Protein AF-A0A545UBN6-F1 (afdb_monomer)

Solvent-accessible surface area (backbone atoms only — not comparable to full-atom values): 6433 Å² total; per-residue (Å²): 133,84,87,76,78,51,75,68,54,51,54,52,47,51,52,51,49,51,56,43,20,63,74,52,71,32,65,70,57,55,64,66,64,79,85,49,68,49,78,55,96,94,38,85,44,71,58,72,56,76,75,49,48,60,50,51,52,55,38,27,73,77,64,33,60,82,55,31,65,68,45,50,59,58,49,49,59,52,66,68,34,62,72,52,48,54,51,48,53,59,56,64,72,59,56,77,78,76,77,77,80,80,80,128

Secondary structure (DSSP, 8-state):
---PPPHHHHHHHHHHHHHHHHHHTSHHHHTSSPPEEEEETTEEEEE--TTHHHHHHHHHHHH-HHHHHHHHHHHHHHHH-HHHHHHHHHHHTS----------

pLDDT: mean 85.95, std 15.47, range [37.66, 97.25]

Structure (mmCIF, N/CA/C/O backbone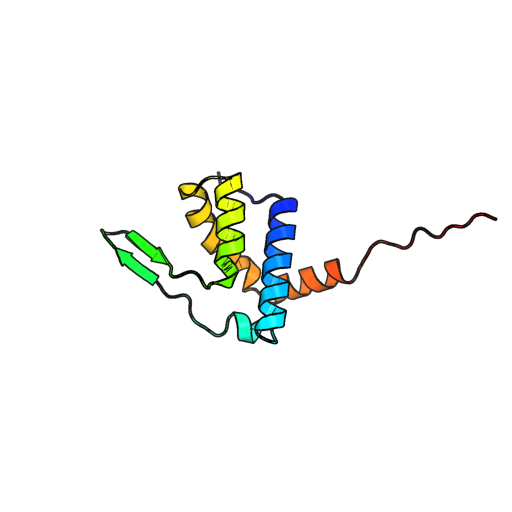):
data_AF-A0A545UBN6-F1
#
_entry.id   AF-A0A545UBN6-F1
#
loop_
_atom_site.group_PDB
_atom_site.id
_atom_site.type_symbol
_atom_site.label_at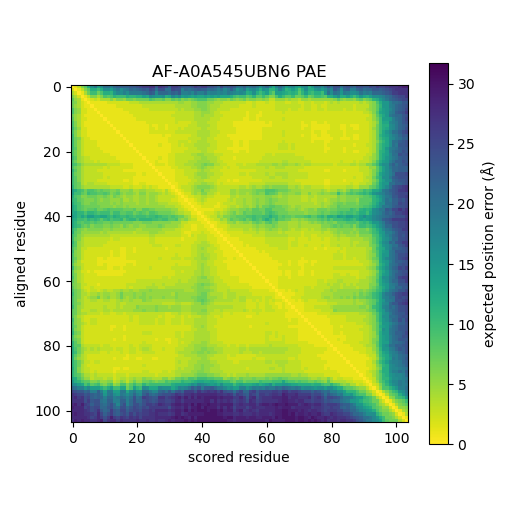om_id
_atom_site.label_alt_id
_atom_site.label_comp_id
_atom_site.label_asym_id
_atom_site.label_entity_id
_atom_site.label_seq_id
_atom_site.pdbx_PDB_ins_code
_atom_site.Cartn_x
_atom_site.Cartn_y
_atom_site.Cartn_z
_atom_site.occupancy
_atom_site.B_iso_or_equiv
_atom_site.auth_seq_id
_atom_site.auth_comp_id
_atom_site.auth_asym_id
_atom_site.auth_atom_id
_atom_site.pdbx_PDB_model_num
ATOM 1 N N . MET A 1 1 ? -5.689 17.652 11.765 1.00 37.66 1 MET A N 1
ATOM 2 C CA . MET A 1 1 ? -4.345 17.039 11.716 1.00 37.66 1 MET A CA 1
ATOM 3 C C . MET A 1 1 ? -4.424 15.859 10.767 1.00 37.66 1 MET A C 1
ATOM 5 O O . MET A 1 1 ? -5.288 15.015 10.976 1.00 37.66 1 MET A O 1
ATOM 9 N N . ALA A 1 2 ? -3.624 15.836 9.700 1.00 50.25 2 ALA A N 1
ATOM 10 C CA . ALA A 1 2 ? -3.496 14.636 8.878 1.00 50.25 2 ALA A CA 1
ATOM 11 C C . ALA A 1 2 ? -2.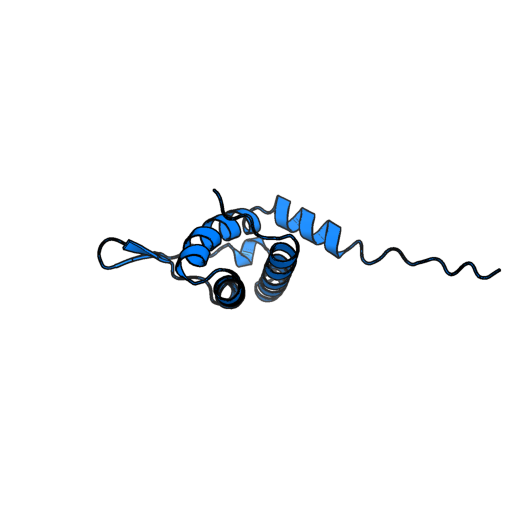812 13.559 9.732 1.00 50.25 2 ALA A C 1
ATOM 13 O O . ALA A 1 2 ? -1.824 13.857 10.400 1.00 50.25 2 ALA A O 1
ATOM 14 N N . LEU A 1 3 ? -3.370 12.348 9.789 1.00 61.41 3 LEU A N 1
ATOM 15 C CA . LEU A 1 3 ? -2.674 11.226 10.413 1.00 61.41 3 LEU A CA 1
ATOM 16 C C . LEU A 1 3 ? -1.476 10.872 9.535 1.00 61.41 3 LEU A C 1
ATOM 18 O O . LEU A 1 3 ? -1.648 10.357 8.432 1.00 61.41 3 LEU A O 1
ATOM 22 N N . GLU A 1 4 ? -0.278 11.171 10.020 1.00 79.06 4 GLU A N 1
ATOM 23 C CA . GLU A 1 4 ? 0.959 10.754 9.376 1.00 79.06 4 GLU A CA 1
ATOM 24 C C . GLU A 1 4 ? 1.301 9.329 9.821 1.00 79.06 4 GLU A C 1
ATOM 26 O O . GLU A 1 4 ? 1.405 9.043 11.015 1.00 79.06 4 GLU A O 1
ATOM 31 N N . ILE A 1 5 ? 1.443 8.422 8.851 1.00 87.50 5 ILE A N 1
ATOM 32 C CA . ILE A 1 5 ? 2.004 7.086 9.085 1.00 87.50 5 ILE A CA 1
ATOM 33 C C . ILE A 1 5 ? 3.457 7.210 9.547 1.00 87.50 5 ILE A C 1
ATOM 35 O O . ILE A 1 5 ? 4.219 8.021 9.016 1.00 87.50 5 ILE A O 1
ATOM 39 N N . THR A 1 6 ? 3.862 6.385 10.509 1.00 91.62 6 THR A N 1
ATOM 40 C CA . THR A 1 6 ? 5.245 6.372 10.998 1.00 91.62 6 THR A CA 1
ATOM 41 C C . THR A 1 6 ? 6.196 5.755 9.960 1.00 91.62 6 THR A C 1
ATOM 43 O O . THR A 1 6 ? 5.759 5.049 9.040 1.00 91.62 6 THR A O 1
ATOM 46 N N . PRO A 1 7 ? 7.522 5.952 10.094 1.00 91.12 7 PRO A N 1
ATOM 47 C CA . PRO A 1 7 ? 8.502 5.246 9.269 1.00 91.12 7 PRO A CA 1
ATOM 48 C C . PRO A 1 7 ? 8.378 3.716 9.342 1.00 91.12 7 PRO A C 1
ATOM 50 O O . PRO A 1 7 ? 8.595 3.035 8.340 1.00 91.12 7 PRO A O 1
ATOM 53 N N . GLN A 1 8 ? 8.003 3.170 10.503 1.00 92.00 8 GLN A N 1
ATOM 54 C CA . GLN A 1 8 ? 7.792 1.737 10.703 1.00 92.00 8 GLN A CA 1
ATOM 55 C C . GLN A 1 8 ? 6.587 1.234 9.900 1.00 92.00 8 GLN A C 1
ATOM 57 O O . GLN A 1 8 ? 6.692 0.213 9.218 1.00 92.00 8 GLN A O 1
ATOM 62 N N . ASP A 1 9 ? 5.479 1.978 9.908 1.00 94.31 9 ASP A N 1
ATOM 63 C CA . ASP A 1 9 ? 4.291 1.632 9.119 1.00 94.31 9 ASP A CA 1
ATOM 64 C C . ASP A 1 9 ? 4.597 1.684 7.629 1.00 94.31 9 ASP A C 1
ATOM 66 O O . ASP A 1 9 ? 4.252 0.770 6.886 1.00 94.31 9 ASP A O 1
ATOM 70 N N . ARG A 1 10 ? 5.309 2.730 7.196 1.00 93.50 10 ARG A N 1
ATOM 71 C CA . ARG A 1 10 ? 5.760 2.893 5.812 1.00 93.50 10 ARG A CA 1
ATOM 72 C C . ARG A 1 10 ? 6.626 1.711 5.376 1.00 93.50 10 ARG A C 1
ATOM 74 O O . ARG A 1 10 ? 6.405 1.165 4.299 1.00 93.50 10 ARG A O 1
ATOM 81 N N . ALA A 1 11 ? 7.563 1.269 6.216 1.00 93.56 11 ALA A N 1
ATOM 82 C CA . ALA A 1 11 ? 8.382 0.093 5.934 1.00 93.56 11 ALA A CA 1
ATOM 83 C C . ALA A 1 11 ? 7.541 -1.192 5.821 1.00 93.56 11 ALA A C 1
ATOM 85 O O . ALA A 1 11 ? 7.780 -1.995 4.921 1.00 93.56 11 ALA A O 1
ATOM 86 N N . TYR A 1 12 ? 6.547 -1.387 6.694 1.00 95.75 12 TYR A N 1
ATOM 87 C CA . TYR A 1 12 ? 5.630 -2.527 6.602 1.00 95.75 12 TYR A CA 1
ATOM 88 C C . TYR A 1 12 ? 4.797 -2.487 5.314 1.00 95.75 12 TYR A C 1
ATOM 90 O O . TYR A 1 12 ? 4.755 -3.473 4.580 1.00 95.75 12 TYR A O 1
ATOM 98 N N . ILE A 1 13 ? 4.189 -1.336 5.010 1.00 96.44 13 ILE A N 1
ATOM 99 C CA . ILE A 1 13 ? 3.386 -1.108 3.802 1.00 96.44 13 ILE A CA 1
ATOM 100 C C . ILE A 1 13 ? 4.194 -1.469 2.558 1.00 96.44 13 ILE A C 1
ATOM 102 O O . ILE A 1 13 ? 3.734 -2.273 1.749 1.00 96.44 13 ILE A O 1
ATOM 106 N N . TRP A 1 14 ? 5.410 -0.935 2.425 1.00 96.06 14 TRP A N 1
ATOM 107 C CA . TRP A 1 14 ? 6.230 -1.202 1.248 1.00 96.06 14 TRP A CA 1
ATOM 108 C C . TRP A 1 14 ? 6.644 -2.668 1.123 1.00 96.06 14 TRP A C 1
ATOM 110 O O . TRP A 1 14 ? 6.644 -3.170 0.007 1.00 96.06 14 TRP A O 1
ATOM 120 N N . ARG A 1 15 ? 6.892 -3.394 2.224 1.00 95.94 15 ARG A N 1
ATOM 121 C CA . ARG A 1 15 ? 7.134 -4.851 2.159 1.00 95.94 15 ARG A CA 1
ATOM 122 C C . ARG A 1 15 ? 5.923 -5.622 1.638 1.00 95.94 15 ARG A C 1
ATOM 124 O O . ARG A 1 15 ? 6.084 -6.556 0.859 1.00 95.94 15 ARG A O 1
ATOM 131 N N . VAL A 1 16 ? 4.713 -5.252 2.065 1.00 97.25 16 VAL A N 1
ATOM 132 C CA . VAL A 1 16 ? 3.488 -5.888 1.554 1.00 97.25 16 VAL A CA 1
ATOM 133 C C . VAL A 1 16 ? 3.312 -5.587 0.065 1.00 97.25 16 VAL A C 1
ATOM 135 O O . VAL A 1 16 ? 2.979 -6.492 -0.699 1.00 97.25 16 VAL A O 1
ATOM 138 N N . VAL A 1 17 ? 3.560 -4.341 -0.355 1.00 96.44 17 VAL A N 1
ATOM 139 C CA . VAL A 1 17 ? 3.490 -3.933 -1.767 1.00 96.44 17 VAL A CA 1
ATOM 140 C C . VAL A 1 17 ? 4.509 -4.686 -2.610 1.00 96.44 17 VAL A C 1
ATOM 142 O O . VAL A 1 17 ? 4.132 -5.233 -3.636 1.00 96.44 17 VAL A O 1
ATOM 145 N N . ASP A 1 18 ? 5.761 -4.762 -2.171 1.00 96.31 18 ASP A N 1
ATOM 146 C CA . ASP A 1 18 ? 6.842 -5.484 -2.851 1.00 96.31 18 ASP A CA 1
ATOM 147 C C . ASP A 1 18 ? 6.458 -6.949 -3.093 1.00 96.31 18 ASP A C 1
ATOM 149 O O . ASP A 1 18 ? 6.438 -7.423 -4.228 1.00 96.31 18 ASP A O 1
ATOM 153 N N . HIS A 1 19 ? 5.973 -7.630 -2.051 1.00 96.38 19 HIS A N 1
ATOM 154 C CA . HIS A 1 19 ? 5.501 -9.006 -2.180 1.00 96.38 19 HIS A CA 1
ATOM 155 C C . HIS A 1 19 ? 4.283 -9.146 -3.116 1.00 96.38 19 HIS A C 1
ATOM 157 O O . HIS A 1 19 ? 4.140 -10.135 -3.842 1.00 96.38 19 HIS A O 1
ATOM 163 N N . ALA A 1 20 ? 3.382 -8.161 -3.122 1.00 96.50 20 ALA A N 1
ATOM 164 C CA . ALA A 1 20 ? 2.254 -8.135 -4.047 1.00 96.50 20 ALA A CA 1
ATOM 165 C C . ALA A 1 20 ? 2.711 -7.901 -5.499 1.00 96.50 20 ALA A C 1
ATOM 167 O O . ALA A 1 20 ? 2.178 -8.531 -6.414 1.00 96.50 20 ALA A O 1
ATOM 168 N N . VAL A 1 21 ? 3.723 -7.052 -5.711 1.00 96.19 21 VAL A N 1
ATOM 169 C CA . VAL A 1 21 ? 4.347 -6.798 -7.016 1.00 96.19 21 VAL A CA 1
ATOM 170 C C . VAL A 1 21 ? 5.023 -8.059 -7.548 1.00 96.19 21 VAL A C 1
ATOM 172 O O . VAL A 1 21 ? 4.810 -8.396 -8.712 1.00 96.19 21 VAL A O 1
ATOM 175 N N . GLU A 1 22 ? 5.772 -8.783 -6.714 1.00 95.62 22 GLU A N 1
ATOM 176 C CA . GLU A 1 22 ? 6.384 -10.069 -7.077 1.00 95.62 22 GLU A CA 1
ATOM 177 C C . GLU A 1 22 ? 5.332 -11.072 -7.566 1.00 95.62 22 GLU A C 1
ATOM 179 O O . GLU A 1 22 ? 5.492 -11.673 -8.628 1.00 95.62 22 GLU A O 1
ATOM 184 N N . LYS A 1 23 ? 4.212 -11.205 -6.840 1.00 95.69 23 LYS A N 1
ATOM 185 C CA . LYS A 1 23 ? 3.104 -12.094 -7.227 1.00 95.69 23 LYS A CA 1
ATOM 186 C C . LYS A 1 23 ? 2.395 -11.652 -8.507 1.00 95.69 23 LYS A C 1
ATOM 188 O O . LYS A 1 23 ? 1.990 -12.499 -9.298 1.00 95.69 23 LYS A O 1
ATOM 193 N N . ALA A 1 24 ? 2.227 -10.347 -8.713 1.00 95.69 24 ALA A N 1
ATOM 194 C CA . ALA A 1 24 ? 1.624 -9.794 -9.928 1.00 95.69 24 ALA A CA 1
ATOM 195 C C . ALA A 1 24 ? 2.582 -9.815 -11.139 1.00 95.69 24 ALA A C 1
ATOM 197 O O . ALA A 1 24 ? 2.151 -9.689 -12.289 1.00 95.69 24 ALA A O 1
ATOM 198 N N . GLY A 1 25 ? 3.888 -9.946 -10.894 1.00 95.94 25 GLY A N 1
ATOM 199 C CA . GLY A 1 25 ? 4.961 -9.964 -11.887 1.00 95.94 25 GLY A CA 1
ATOM 200 C C . GLY A 1 25 ? 5.487 -8.587 -12.308 1.00 95.94 25 GLY A C 1
ATOM 201 O O . GLY A 1 25 ? 6.467 -8.526 -13.042 1.00 95.94 25 GLY A O 1
ATOM 202 N N . SER A 1 26 ? 4.852 -7.482 -11.900 1.00 95.12 26 SER A N 1
ATOM 203 C CA . SER A 1 26 ? 5.387 -6.112 -12.031 1.00 95.12 26 SER A CA 1
ATOM 204 C C . SER A 1 26 ? 4.504 -5.100 -11.293 1.00 95.12 26 SER A C 1
ATOM 206 O O . SER A 1 26 ? 3.323 -5.364 -11.057 1.00 95.12 26 SER A O 1
ATOM 208 N N . HIS A 1 27 ? 5.057 -3.920 -10.991 1.00 95.50 27 HIS A N 1
ATOM 209 C CA . HIS A 1 27 ? 4.313 -2.808 -10.384 1.00 95.50 27 HIS A CA 1
ATOM 210 C C . HIS A 1 27 ? 3.142 -2.366 -11.271 1.00 95.50 27 HIS A C 1
ATOM 212 O O . HIS A 1 27 ? 2.005 -2.333 -10.810 1.00 95.50 27 HIS A O 1
ATOM 218 N N . ALA A 1 28 ? 3.379 -2.188 -12.574 1.00 94.94 28 ALA A N 1
ATOM 219 C CA . ALA A 1 28 ? 2.327 -1.855 -13.532 1.00 94.94 28 ALA A CA 1
ATOM 220 C C . ALA A 1 28 ? 1.187 -2.893 -13.555 1.00 94.94 28 ALA A C 1
ATOM 222 O O . ALA A 1 28 ? 0.018 -2.517 -13.569 1.00 94.94 28 ALA A O 1
ATOM 223 N N . LYS A 1 29 ? 1.502 -4.198 -13.510 1.00 95.44 29 LYS A N 1
ATOM 224 C CA . LYS A 1 29 ? 0.482 -5.264 -13.459 1.00 95.44 29 LYS A CA 1
ATOM 225 C C . LYS A 1 29 ? -0.300 -5.272 -12.147 1.00 95.44 29 LYS A C 1
ATOM 227 O O . LYS A 1 29 ? -1.501 -5.520 -12.183 1.00 95.44 29 LYS A O 1
ATOM 232 N N . LEU A 1 30 ? 0.346 -4.986 -11.013 1.00 95.06 30 LEU A N 1
ATOM 233 C CA . LEU A 1 30 ? -0.331 -4.920 -9.713 1.00 95.06 30 LEU A CA 1
ATOM 234 C C . LEU A 1 30 ? -1.448 -3.864 -9.709 1.00 95.06 30 LEU A C 1
ATOM 236 O O . LEU A 1 30 ? -2.515 -4.102 -9.145 1.00 95.06 30 LEU A O 1
ATOM 240 N N . PHE A 1 31 ? -1.211 -2.727 -10.367 1.00 93.56 31 PHE A N 1
ATOM 241 C CA . PHE A 1 31 ? -2.141 -1.594 -10.431 1.00 93.56 31 PHE A CA 1
ATOM 242 C C . PHE A 1 31 ? -2.925 -1.497 -11.750 1.00 93.56 31 PHE A C 1
ATOM 244 O O . PHE A 1 31 ? -3.588 -0.492 -11.995 1.00 93.56 31 PHE A O 1
ATOM 251 N N . ALA A 1 32 ? -2.880 -2.528 -12.602 1.00 91.69 32 ALA A N 1
ATOM 252 C CA . ALA A 1 32 ? -3.625 -2.548 -13.864 1.00 91.69 32 ALA A CA 1
ATOM 253 C C . ALA A 1 32 ? -5.147 -2.642 -13.649 1.00 91.69 32 ALA A C 1
ATOM 255 O O . ALA A 1 32 ? -5.927 -2.134 -14.456 1.00 91.69 32 ALA A O 1
ATOM 256 N N . ASN A 1 33 ? -5.570 -3.276 -12.551 1.00 85.44 33 ASN A N 1
ATOM 257 C CA . ASN A 1 33 ? -6.976 -3.388 -12.183 1.00 85.44 33 ASN A CA 1
ATOM 258 C C . ASN A 1 33 ? -7.454 -2.118 -11.478 1.00 85.44 33 ASN A C 1
ATOM 260 O O . ASN A 1 33 ? -6.771 -1.569 -10.612 1.00 85.44 33 ASN A O 1
ATOM 264 N N . ARG A 1 34 ? -8.657 -1.663 -11.833 1.00 83.31 34 ARG A N 1
ATOM 265 C CA . ARG A 1 34 ? -9.269 -0.484 -11.215 1.00 83.31 34 ARG A CA 1
ATOM 266 C C . ARG A 1 34 ? -9.727 -0.810 -9.796 1.00 83.31 34 ARG A C 1
ATOM 268 O O . ARG A 1 34 ? -10.219 -1.905 -9.541 1.00 83.31 34 ARG A O 1
ATOM 275 N N . LEU A 1 35 ? -9.594 0.161 -8.892 1.00 87.69 35 LEU A N 1
ATOM 276 C CA . LEU A 1 35 ? -10.211 0.073 -7.573 1.00 87.69 35 LEU A CA 1
ATOM 277 C C . LEU A 1 35 ? -11.728 0.187 -7.736 1.00 87.69 35 LEU A C 1
ATOM 279 O O . LEU A 1 35 ? -12.229 1.194 -8.240 1.00 87.69 35 LEU A O 1
ATOM 283 N N . GLU A 1 36 ? -12.442 -0.843 -7.308 1.00 89.81 36 GLU A N 1
ATOM 284 C CA . GLU A 1 36 ? -13.898 -0.851 -7.299 1.00 89.81 36 GLU A CA 1
ATOM 285 C C . GLU A 1 36 ? -14.427 -0.175 -6.031 1.00 89.81 36 GLU A C 1
ATOM 287 O O . GLU A 1 36 ? -13.853 -0.283 -4.943 1.00 89.81 36 GLU A O 1
ATOM 292 N N . PHE A 1 37 ? -15.542 0.534 -6.169 1.00 90.81 37 PHE A N 1
ATOM 293 C CA . PHE A 1 37 ? -16.248 1.152 -5.058 1.00 90.81 37 PHE A CA 1
ATOM 294 C C . PHE A 1 37 ? -17.751 1.061 -5.288 1.00 90.81 37 PHE A C 1
ATOM 296 O O . PHE A 1 37 ? -18.219 0.928 -6.418 1.00 90.81 37 PHE A O 1
ATOM 303 N N . PHE A 1 38 ? -18.503 1.143 -4.203 1.00 91.94 38 PHE A N 1
ATOM 304 C CA . PHE A 1 38 ? -19.955 1.119 -4.212 1.00 91.94 38 PHE A CA 1
ATOM 305 C C . PHE A 1 38 ? -20.492 2.090 -3.165 1.00 91.94 38 PHE A C 1
ATOM 307 O O . PHE A 1 38 ? -19.803 2.440 -2.205 1.00 91.94 38 PHE A O 1
ATOM 314 N N . GLU A 1 39 ? -21.719 2.551 -3.366 1.00 91.75 39 GLU A N 1
ATOM 315 C CA . GLU A 1 39 ? -22.413 3.388 -2.397 1.00 91.75 39 GLU A CA 1
ATOM 316 C C . GLU A 1 39 ? -23.326 2.520 -1.530 1.00 91.75 39 GLU A C 1
ATOM 318 O O . GLU A 1 39 ? -24.120 1.730 -2.036 1.00 91.75 39 GLU A O 1
ATOM 323 N N . GLU A 1 40 ? -23.224 2.670 -0.214 1.00 90.88 40 GLU A N 1
ATOM 324 C CA . GLU A 1 40 ? -24.092 1.998 0.744 1.00 90.88 40 GLU A CA 1
ATOM 325 C C . GLU A 1 40 ? -24.491 2.976 1.849 1.00 90.88 40 GLU A C 1
ATOM 327 O O . GLU A 1 40 ? -23.639 3.532 2.546 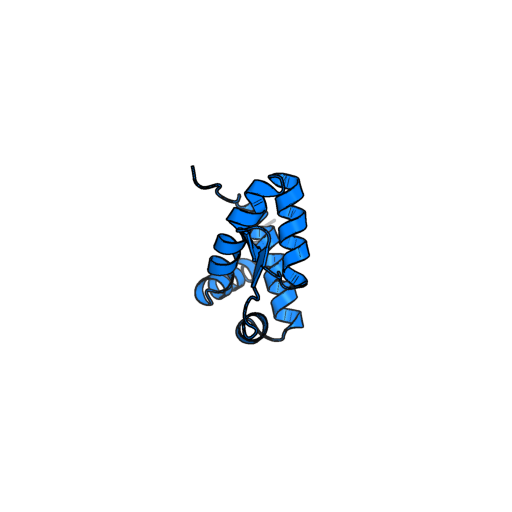1.00 90.88 40 GL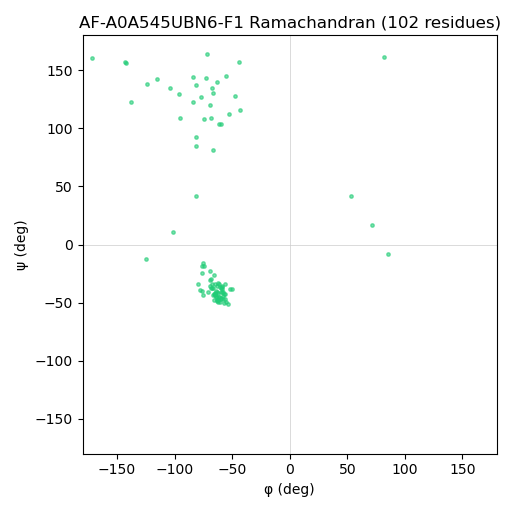U A O 1
ATOM 332 N N . SER A 1 41 ? -25.800 3.183 2.034 1.00 89.50 41 SER A N 1
ATOM 333 C CA . SER A 1 41 ? -26.348 4.094 3.055 1.00 89.50 41 SER A CA 1
ATOM 334 C C . SER A 1 41 ? -25.764 5.518 2.992 1.00 89.50 41 SER A C 1
ATOM 336 O O . SER A 1 41 ? -25.424 6.104 4.022 1.00 89.50 41 SER A O 1
ATOM 338 N N . GLY A 1 42 ? -25.594 6.064 1.780 1.00 87.44 42 GLY A N 1
ATOM 339 C CA . GLY A 1 42 ? -25.027 7.401 1.560 1.00 87.44 42 GLY A CA 1
ATOM 340 C C . GLY A 1 42 ? -23.525 7.504 1.844 1.00 87.44 42 GLY A C 1
ATOM 341 O O . GLY A 1 42 ? -23.008 8.601 2.059 1.00 87.44 42 GLY A O 1
ATOM 342 N N . ARG A 1 43 ? -22.811 6.371 1.911 1.00 83.50 43 ARG A N 1
ATOM 343 C CA . ARG A 1 43 ? -21.358 6.315 2.111 1.00 83.50 43 ARG A CA 1
ATOM 344 C C . ARG A 1 43 ? -20.693 5.530 0.992 1.00 83.50 43 ARG A C 1
ATOM 346 O O . ARG A 1 43 ? -21.158 4.457 0.624 1.00 83.50 43 ARG A O 1
ATOM 353 N N . ILE A 1 44 ? -19.561 6.035 0.510 1.00 84.81 44 ILE A N 1
ATOM 354 C CA . ILE A 1 44 ? -18.711 5.316 -0.442 1.00 84.81 44 ILE A CA 1
ATOM 355 C C . ILE A 1 44 ? -17.913 4.256 0.322 1.00 84.81 44 ILE A C 1
ATOM 357 O O . ILE A 1 44 ? -17.220 4.569 1.293 1.00 84.81 44 ILE A O 1
ATOM 361 N N . LYS A 1 45 ? -17.994 3.009 -0.135 1.00 86.94 45 LYS A N 1
ATOM 362 C CA . LYS A 1 45 ? -17.179 1.885 0.324 1.00 86.94 45 LYS A CA 1
ATOM 363 C C . LYS A 1 45 ? -16.300 1.391 -0.816 1.00 86.94 45 LYS A C 1
ATOM 365 O O . LYS A 1 45 ? -16.728 1.348 -1.964 1.00 86.94 45 LYS A O 1
ATOM 370 N N . PHE A 1 46 ? -15.072 1.006 -0.491 1.00 88.75 46 PHE A N 1
ATOM 371 C CA . PHE A 1 46 ? -14.101 0.499 -1.459 1.00 88.75 46 PHE A CA 1
ATOM 372 C C . PHE A 1 46 ? -13.976 -1.020 -1.341 1.00 88.75 46 PHE A C 1
ATOM 374 O O . PHE A 1 46 ? -13.841 -1.553 -0.237 1.00 88.75 46 PHE A O 1
ATOM 381 N N . HIS A 1 47 ? -13.970 -1.709 -2.479 1.00 90.44 47 HIS A N 1
ATOM 382 C CA . HIS A 1 47 ? -13.516 -3.091 -2.577 1.00 90.44 47 HIS A CA 1
ATOM 383 C C . HIS A 1 47 ? -11.994 -3.094 -2.671 1.00 90.44 47 HIS A C 1
ATOM 385 O O . HIS A 1 47 ? -11.401 -2.961 -3.742 1.00 90.44 47 HIS A O 1
ATOM 391 N N . TRP A 1 48 ? -11.352 -3.207 -1.512 1.00 90.88 48 TRP A N 1
ATOM 392 C CA . TRP A 1 48 ? -9.900 -3.262 -1.435 1.00 90.88 48 TRP A CA 1
ATOM 393 C C . TRP A 1 48 ? -9.371 -4.566 -2.053 1.00 90.88 48 TRP A C 1
ATOM 395 O O . TRP A 1 48 ? -9.888 -5.640 -1.741 1.00 90.88 48 TRP A O 1
ATOM 405 N N . PRO A 1 49 ? -8.320 -4.513 -2.891 1.00 92.31 49 PRO A N 1
ATOM 406 C CA . PRO A 1 49 ? -7.645 -5.714 -3.363 1.00 92.31 49 PRO A CA 1
ATOM 407 C C . PRO A 1 49 ? -7.169 -6.583 -2.194 1.00 92.31 49 PRO A C 1
ATOM 409 O O . PRO A 1 49 ? -6.699 -6.062 -1.183 1.00 92.31 49 PRO A O 1
ATOM 412 N N . VAL A 1 50 ? -7.201 -7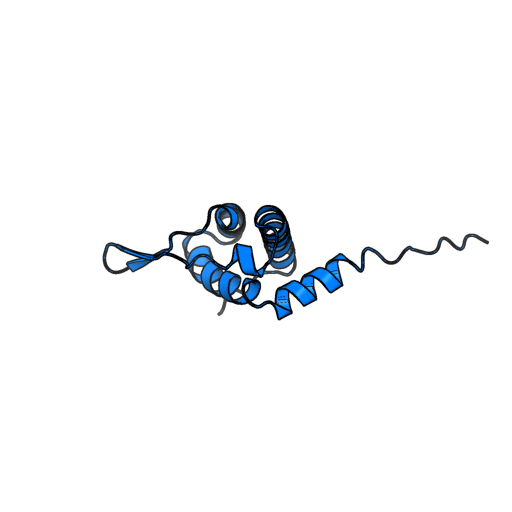.909 -2.358 1.00 92.69 50 VAL A N 1
ATOM 413 C CA . VAL A 1 50 ? -6.852 -8.870 -1.290 1.00 92.69 50 VAL A CA 1
ATOM 414 C C . VAL A 1 50 ? -5.489 -8.577 -0.653 1.00 92.69 50 VAL A C 1
ATOM 416 O O . VAL A 1 50 ? -5.337 -8.673 0.562 1.00 92.69 50 VAL A O 1
ATOM 419 N N . TRP A 1 51 ? -4.496 -8.163 -1.443 1.00 93.56 51 TRP A N 1
ATOM 420 C CA . TRP A 1 51 ? -3.165 -7.832 -0.926 1.00 93.56 51 TRP A CA 1
ATOM 421 C C . TRP A 1 51 ? -3.163 -6.605 0.008 1.00 93.56 51 TRP A C 1
ATOM 423 O O . TRP A 1 51 ? -2.337 -6.532 0.917 1.00 93.56 51 TRP A O 1
ATOM 433 N N . MET A 1 52 ? -4.116 -5.676 -0.137 1.00 95.06 52 MET A N 1
ATOM 434 C CA . MET A 1 52 ? -4.278 -4.533 0.769 1.00 95.06 52 MET A CA 1
ATOM 435 C C . MET A 1 52 ? -4.898 -4.918 2.114 1.00 95.06 52 MET A C 1
ATOM 437 O O . MET A 1 52 ? -4.787 -4.145 3.065 1.00 95.06 52 MET A O 1
ATOM 441 N N . HIS A 1 53 ? -5.512 -6.100 2.247 1.00 94.69 53 HIS A N 1
ATOM 442 C CA . HIS A 1 53 ? -6.100 -6.529 3.520 1.00 94.69 53 HIS A CA 1
ATOM 443 C C . HIS A 1 53 ? -5.049 -6.640 4.632 1.00 94.69 53 HIS A C 1
ATOM 445 O O . HIS A 1 53 ? -5.347 -6.307 5.776 1.00 94.69 53 HIS A O 1
ATOM 451 N N . ALA A 1 54 ? -3.812 -7.030 4.304 1.00 95.62 54 ALA A N 1
ATOM 452 C CA . ALA A 1 54 ? -2.712 -7.063 5.269 1.00 95.62 54 ALA A CA 1
ATOM 453 C C . ALA A 1 54 ? -2.358 -5.654 5.781 1.00 95.62 54 ALA A C 1
ATOM 455 O O . ALA A 1 54 ? -2.222 -5.447 6.986 1.00 95.62 54 ALA A O 1
ATOM 456 N N . ILE A 1 55 ? -2.299 -4.664 4.881 1.00 96.06 55 ILE A N 1
ATOM 457 C CA . ILE A 1 55 ? -2.074 -3.255 5.239 1.00 96.06 55 ILE A CA 1
ATOM 458 C C . ILE A 1 55 ? -3.227 -2.734 6.103 1.00 96.06 55 ILE A C 1
ATOM 460 O O . ILE A 1 55 ? -2.989 -2.149 7.158 1.00 96.06 55 ILE A O 1
ATOM 464 N N . LYS A 1 56 ? -4.478 -2.984 5.690 1.00 95.19 56 LYS A N 1
ATOM 465 C CA . LYS A 1 56 ? -5.669 -2.577 6.446 1.00 95.19 56 LYS A CA 1
ATOM 466 C C . LYS A 1 56 ? -5.687 -3.200 7.842 1.00 95.19 56 LYS A C 1
ATOM 468 O O . LYS A 1 56 ? -5.921 -2.485 8.808 1.00 95.19 56 LYS A O 1
ATOM 473 N N . GLY A 1 57 ? -5.411 -4.497 7.969 1.00 96.12 57 GLY A N 1
ATOM 474 C CA . GLY A 1 57 ? -5.359 -5.188 9.261 1.00 96.12 57 GLY A CA 1
ATOM 475 C C . GLY A 1 57 ? -4.286 -4.617 10.191 1.00 96.12 57 GLY A C 1
ATOM 476 O O . GLY A 1 57 ? -4.571 -4.331 11.352 1.00 96.12 57 GLY A O 1
ATOM 477 N N . TYR A 1 58 ? -3.084 -4.376 9.660 1.00 96.38 58 TYR A N 1
ATOM 478 C CA . TYR A 1 58 ? -1.987 -3.757 10.404 1.00 96.38 58 TYR A CA 1
ATOM 479 C C . TYR A 1 58 ? -2.348 -2.350 10.906 1.00 96.38 58 TYR A C 1
ATOM 481 O O . TYR A 1 58 ? -2.211 -2.059 12.091 1.00 96.38 58 TYR A O 1
ATOM 489 N N . LEU A 1 59 ? -2.872 -1.483 10.036 1.00 94.88 59 LEU A N 1
ATOM 490 C CA . LEU A 1 59 ? -3.240 -0.115 10.415 1.00 94.88 59 LEU A CA 1
ATOM 491 C C . LEU A 1 59 ? -4.455 -0.071 11.346 1.00 94.88 59 LEU A C 1
ATOM 493 O O . LEU A 1 59 ? -4.476 0.736 12.273 1.00 94.88 59 LEU A O 1
ATOM 497 N N . ASN A 1 60 ? -5.427 -0.968 11.159 1.00 95.06 60 ASN A N 1
ATOM 498 C CA . ASN A 1 60 ? -6.564 -1.105 12.065 1.00 95.06 60 ASN A CA 1
ATOM 499 C C . ASN A 1 60 ? -6.101 -1.410 13.490 1.00 95.06 60 ASN A C 1
ATOM 501 O O . ASN A 1 60 ? -6.649 -0.841 14.432 1.00 95.06 60 ASN A O 1
ATOM 505 N N . TYR A 1 61 ? -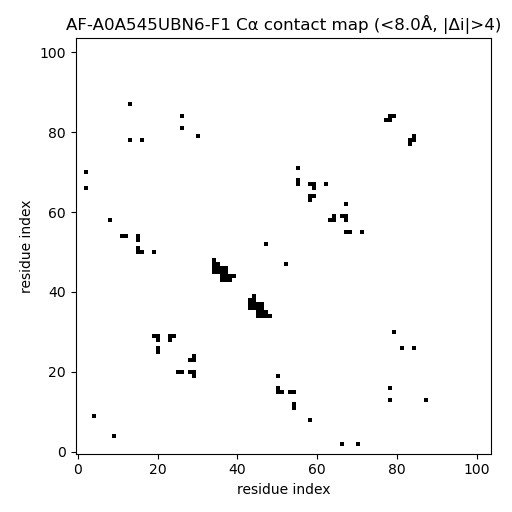5.090 -2.268 13.645 1.00 94.31 61 TYR A N 1
ATOM 506 C CA . TYR A 1 61 ? -4.503 -2.575 14.946 1.00 94.31 61 TYR A CA 1
ATOM 507 C C . TYR A 1 61 ? -3.827 -1.348 15.583 1.00 94.31 61 TYR A C 1
ATOM 509 O O . TYR A 1 61 ? -3.996 -1.113 16.775 1.00 94.31 61 TYR A O 1
ATOM 517 N N . GLN A 1 62 ? -3.120 -0.533 14.793 1.00 92.12 62 GLN A N 1
ATOM 518 C CA . GLN A 1 62 ? -2.393 0.641 15.299 1.00 92.12 62 GLN A CA 1
ATOM 519 C C . GLN A 1 62 ? -3.292 1.858 15.578 1.00 92.12 62 GLN A C 1
ATOM 521 O O . GLN A 1 62 ? -3.080 2.594 16.542 1.00 92.12 62 GLN A O 1
ATOM 526 N N . TYR A 1 63 ? -4.288 2.104 14.724 1.00 92.19 63 TYR A N 1
ATOM 527 C CA . TYR A 1 63 ? -5.021 3.375 14.677 1.00 92.19 63 TYR A CA 1
ATOM 528 C C . TYR A 1 63 ? -6.537 3.235 14.832 1.00 92.19 63 TYR A C 1
ATOM 530 O O . TYR A 1 63 ? -7.228 4.237 15.041 1.00 92.19 63 TYR A O 1
ATOM 538 N N . GLY A 1 64 ? -7.072 2.020 14.733 1.00 91.31 64 GLY A N 1
ATOM 539 C CA . GLY A 1 64 ? -8.505 1.761 14.673 1.00 91.31 64 GLY A CA 1
ATOM 540 C C . GLY A 1 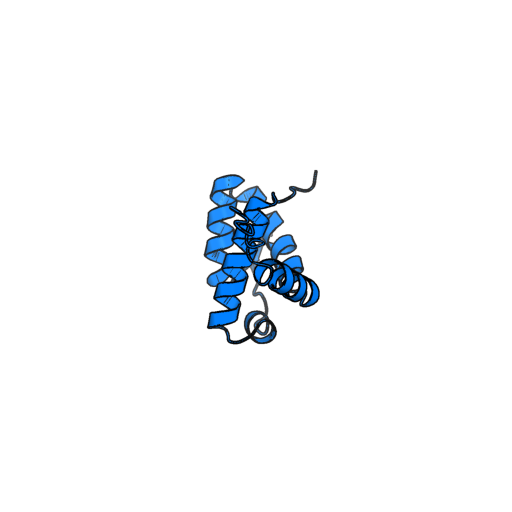64 ? -9.103 1.949 13.274 1.00 91.31 64 GLY A C 1
ATOM 541 O O . GLY A 1 64 ? -8.547 2.611 12.392 1.00 91.31 64 GLY A O 1
ATOM 542 N N . GLU A 1 65 ? -10.284 1.364 13.079 1.00 87.50 65 GLU A N 1
ATOM 543 C CA . GLU A 1 65 ? -10.922 1.210 11.766 1.00 87.50 65 GLU A CA 1
ATOM 544 C C . GLU A 1 65 ? -11.250 2.542 11.077 1.00 87.50 65 GLU A C 1
ATOM 546 O O . GLU A 1 65 ? -10.842 2.778 9.941 1.00 87.50 65 GLU A O 1
ATOM 551 N N . LYS A 1 66 ? -11.906 3.468 11.792 1.00 82.62 66 LYS A N 1
ATOM 552 C CA . LYS A 1 66 ? -12.330 4.763 11.225 1.00 82.62 66 LYS A CA 1
ATOM 553 C C . LYS A 1 66 ? -11.168 5.593 10.674 1.00 82.62 66 LYS A C 1
ATOM 555 O O . LYS A 1 66 ? -11.339 6.299 9.686 1.00 82.62 66 LYS A O 1
ATOM 560 N N . LYS A 1 67 ? -10.005 5.551 11.333 1.00 85.81 67 LYS A N 1
ATOM 561 C CA . LYS A 1 67 ? -8.813 6.294 10.893 1.00 85.81 67 LYS A CA 1
ATOM 562 C C . LYS A 1 67 ? -8.152 5.604 9.706 1.00 85.81 67 LYS A C 1
ATOM 564 O O . LYS A 1 67 ? -7.751 6.273 8.760 1.00 85.81 67 LYS A O 1
ATOM 569 N N . THR A 1 68 ? -8.101 4.277 9.737 1.00 89.50 68 THR A N 1
ATOM 570 C CA . THR A 1 68 ? -7.472 3.467 8.693 1.00 89.50 68 THR A CA 1
ATOM 571 C C . THR A 1 68 ? -8.137 3.653 7.337 1.00 89.50 68 THR A C 1
ATOM 573 O O . THR A 1 68 ? -7.431 3.875 6.357 1.00 89.50 68 THR A O 1
ATOM 576 N N . ASP A 1 69 ? -9.470 3.651 7.261 1.00 83.25 69 ASP A N 1
ATOM 577 C CA . ASP A 1 69 ? -10.167 3.820 5.976 1.00 83.25 69 ASP A CA 1
ATOM 578 C C . ASP A 1 69 ? -9.823 5.161 5.296 1.00 83.25 69 ASP A C 1
ATOM 580 O O . ASP A 1 69 ? -9.619 5.206 4.083 1.00 83.25 69 ASP A O 1
ATOM 584 N N . ALA A 1 70 ? -9.659 6.240 6.072 1.00 83.06 70 ALA A N 1
ATOM 585 C CA . ALA A 1 70 ? -9.215 7.536 5.551 1.00 83.06 70 ALA A CA 1
ATOM 586 C C . ALA A 1 70 ? -7.741 7.525 5.092 1.00 83.06 70 ALA A C 1
ATOM 588 O O . ALA A 1 70 ? -7.365 8.251 4.171 1.00 83.06 70 ALA A O 1
ATOM 589 N N . MET A 1 71 ? -6.897 6.702 5.720 1.00 89.38 71 MET A N 1
ATOM 590 C CA . MET A 1 71 ? -5.470 6.587 5.398 1.00 89.38 71 MET A CA 1
ATOM 591 C C . MET A 1 71 ? -5.217 5.718 4.162 1.00 89.38 71 MET A C 1
ATOM 593 O O . MET A 1 71 ? -4.299 6.011 3.396 1.00 89.38 71 MET A O 1
ATOM 597 N N . LEU A 1 72 ? -6.027 4.680 3.934 1.00 91.31 72 LEU A N 1
ATOM 598 C CA . LEU A 1 72 ? -5.809 3.706 2.859 1.00 91.31 72 LEU A CA 1
ATOM 599 C C . LEU A 1 72 ? -5.809 4.331 1.462 1.00 91.31 72 LEU A C 1
ATOM 601 O O . LEU A 1 72 ? -4.994 3.936 0.634 1.00 91.31 72 LEU A O 1
ATOM 605 N N . LEU A 1 73 ? -6.652 5.334 1.201 1.00 89.56 73 LEU A N 1
ATOM 606 C CA . LEU A 1 73 ? -6.641 6.055 -0.078 1.00 89.56 73 LEU A CA 1
ATOM 607 C C . LEU A 1 73 ? -5.346 6.847 -0.292 1.00 89.56 73 LEU A C 1
ATOM 609 O O . LEU A 1 73 ? -4.776 6.824 -1.383 1.00 89.56 73 LEU A O 1
ATOM 613 N N . SER A 1 74 ? -4.861 7.525 0.749 1.00 90.06 74 SER A N 1
ATOM 614 C CA . SER A 1 74 ? -3.600 8.273 0.699 1.00 90.06 74 SER A CA 1
ATOM 615 C C . SER A 1 74 ? -2.411 7.338 0.488 1.00 90.06 74 SER A C 1
ATOM 617 O O . SER A 1 74 ? -1.544 7.619 -0.337 1.00 90.06 74 SER A O 1
ATOM 619 N N . ILE A 1 75 ? -2.413 6.193 1.176 1.00 93.31 75 ILE A N 1
ATOM 620 C CA . ILE A 1 75 ? -1.414 5.137 0.998 1.00 93.31 75 ILE A CA 1
ATOM 621 C C . ILE A 1 75 ? -1.475 4.587 -0.423 1.00 93.31 75 ILE A C 1
ATOM 623 O O . ILE A 1 75 ? -0.438 4.494 -1.070 1.00 93.31 75 ILE A O 1
ATOM 627 N N . LEU A 1 76 ? -2.672 4.276 -0.931 1.00 92.50 76 LEU A N 1
ATOM 628 C CA . LEU A 1 76 ? -2.852 3.756 -2.283 1.00 92.50 76 LEU A CA 1
ATOM 629 C C . LEU A 1 76 ? -2.290 4.725 -3.328 1.00 92.50 76 LEU A C 1
ATOM 631 O O . LEU A 1 76 ? -1.520 4.319 -4.194 1.00 92.50 76 LEU A O 1
ATOM 635 N N . ARG A 1 77 ? -2.609 6.018 -3.213 1.00 91.25 77 ARG A N 1
ATOM 636 C C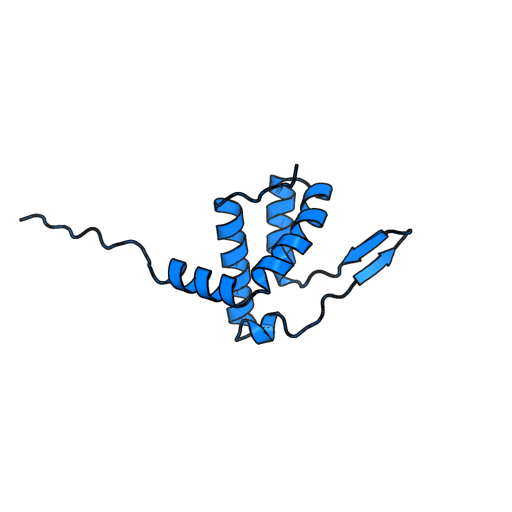A . ARG A 1 77 ? -2.048 7.054 -4.088 1.00 91.25 77 ARG A CA 1
ATOM 637 C C . ARG A 1 77 ? -0.518 7.066 -4.048 1.00 91.25 77 ARG A C 1
ATOM 639 O O . ARG A 1 77 ? 0.115 7.225 -5.088 1.00 91.25 77 ARG A O 1
ATOM 646 N N . GLU A 1 78 ? 0.069 6.928 -2.862 1.00 93.25 78 GLU A N 1
ATOM 647 C CA . GLU A 1 78 ? 1.521 6.926 -2.693 1.00 93.25 78 GLU A CA 1
ATOM 648 C C . GLU A 1 78 ? 2.175 5.712 -3.365 1.00 93.25 78 GLU A C 1
ATOM 650 O O . GLU A 1 78 ? 3.145 5.871 -4.105 1.00 93.25 78 GLU A O 1
ATOM 655 N N . ILE A 1 79 ? 1.639 4.513 -3.137 1.00 94.31 79 ILE A N 1
ATOM 656 C CA . ILE A 1 79 ? 2.229 3.259 -3.629 1.00 94.31 79 ILE A CA 1
ATOM 657 C C . ILE A 1 79 ? 1.983 3.032 -5.124 1.00 94.31 79 ILE A C 1
ATOM 659 O O . ILE A 1 79 ? 2.782 2.364 -5.778 1.00 94.31 79 ILE A O 1
ATOM 663 N N . MET A 1 80 ? 0.921 3.624 -5.680 1.00 94.06 80 MET A N 1
ATOM 664 C CA . MET A 1 80 ? 0.650 3.636 -7.121 1.00 94.06 80 MET A CA 1
ATOM 665 C C . MET A 1 80 ? 1.647 4.488 -7.911 1.00 94.06 80 MET A C 1
ATOM 667 O O . MET A 1 80 ? 1.807 4.280 -9.112 1.00 94.06 80 MET A O 1
ATOM 671 N N . ALA A 1 81 ? 2.313 5.456 -7.281 1.00 93.06 81 ALA A N 1
ATOM 672 C CA . ALA A 1 81 ? 3.295 6.277 -7.971 1.00 93.06 81 ALA A CA 1
ATOM 673 C C . ALA A 1 81 ? 4.584 5.471 -8.203 1.00 93.06 81 ALA A C 1
ATOM 675 O O . ALA A 1 81 ? 5.361 5.230 -7.279 1.00 93.06 81 ALA A O 1
ATOM 676 N N . GLU A 1 82 ? 4.843 5.098 -9.457 1.00 91.56 82 GLU A N 1
ATOM 677 C CA . GLU A 1 82 ? 6.047 4.363 -9.872 1.00 91.56 82 GLU A CA 1
ATOM 678 C C . GLU A 1 82 ? 7.373 4.979 -9.362 1.00 91.56 82 GLU A C 1
ATOM 680 O O . GLU A 1 82 ? 8.247 4.220 -8.919 1.00 91.56 82 GLU A O 1
ATOM 685 N N . PRO A 1 83 ? 7.548 6.321 -9.313 1.00 95.00 83 PRO A N 1
ATOM 686 C CA . PRO A 1 83 ? 8.749 6.916 -8.727 1.00 95.00 83 PRO A CA 1
ATOM 687 C C . PRO A 1 83 ? 8.971 6.536 -7.257 1.00 95.00 83 PRO A C 1
ATOM 689 O O . PRO A 1 83 ? 10.114 6.332 -6.845 1.00 95.00 83 PRO A O 1
ATOM 692 N N . ASN A 1 84 ? 7.898 6.391 -6.473 1.00 94.31 84 ASN A N 1
ATOM 693 C CA . ASN A 1 84 ? 7.990 6.023 -5.060 1.00 94.31 84 ASN A CA 1
ATOM 694 C C . ASN A 1 84 ? 8.415 4.564 -4.897 1.00 94.31 84 ASN A C 1
ATOM 696 O O . ASN A 1 84 ? 9.273 4.263 -4.069 1.00 94.31 84 ASN A O 1
ATOM 700 N N . TYR A 1 85 ? 7.884 3.673 -5.736 1.00 94.25 85 TYR A N 1
ATOM 701 C CA . TYR A 1 85 ? 8.299 2.273 -5.733 1.00 94.25 85 TYR A CA 1
ATOM 702 C C . TYR A 1 85 ? 9.764 2.117 -6.158 1.00 94.25 85 TYR A C 1
ATOM 704 O O . TYR A 1 85 ? 10.543 1.426 -5.505 1.00 94.25 85 TYR A O 1
ATOM 712 N N . THR A 1 86 ? 10.185 2.853 -7.189 1.00 93.75 86 THR A N 1
ATOM 713 C CA . THR A 1 86 ? 11.590 2.900 -7.618 1.00 93.75 86 THR A CA 1
ATOM 714 C C . THR A 1 86 ? 12.507 3.404 -6.497 1.00 93.75 86 THR A C 1
ATOM 716 O O . THR A 1 86 ? 13.603 2.875 -6.296 1.00 93.75 86 THR A O 1
ATOM 719 N N . ALA A 1 87 ? 12.078 4.424 -5.748 1.00 93.12 87 ALA A N 1
ATOM 720 C CA . ALA A 1 87 ? 12.821 4.941 -4.603 1.00 93.12 87 ALA A CA 1
ATOM 721 C C . ALA A 1 87 ? 12.925 3.911 -3.467 1.00 93.12 87 ALA A C 1
ATOM 723 O O . ALA A 1 87 ? 14.015 3.734 -2.920 1.00 93.12 87 ALA A O 1
ATOM 724 N N . TYR A 1 88 ? 11.835 3.200 -3.162 1.00 93.25 88 TYR A N 1
ATOM 725 C CA . TYR A 1 88 ? 11.832 2.093 -2.205 1.00 93.25 88 TYR A CA 1
ATOM 726 C C . TYR A 1 88 ? 12.837 1.003 -2.605 1.00 93.25 88 TYR A C 1
ATOM 728 O O . TYR A 1 88 ? 13.709 0.664 -1.808 1.00 93.25 88 TYR A O 1
ATOM 736 N N . LEU A 1 89 ? 12.812 0.530 -3.857 1.00 92.38 89 LEU A N 1
ATOM 737 C CA . LEU A 1 89 ? 13.745 -0.502 -4.330 1.00 92.38 89 LEU A CA 1
ATOM 738 C C . LEU A 1 89 ? 15.212 -0.070 -4.192 1.00 92.38 89 LEU A C 1
ATOM 740 O O . LEU A 1 89 ? 16.047 -0.852 -3.739 1.00 92.38 89 LEU A O 1
ATOM 744 N N . LYS A 1 90 ? 15.533 1.192 -4.507 1.00 92.06 90 LYS A N 1
ATOM 745 C CA . LYS A 1 90 ? 16.889 1.742 -4.320 1.00 92.06 90 LYS A CA 1
ATOM 746 C C . LYS A 1 90 ? 17.327 1.760 -2.855 1.00 92.06 90 LYS A C 1
ATOM 748 O O . LYS A 1 90 ? 18.519 1.638 -2.587 1.00 92.06 90 LYS A O 1
ATOM 753 N N . GLN A 1 91 ? 16.404 1.956 -1.915 1.00 87.62 91 GLN A N 1
ATOM 754 C CA . GLN A 1 91 ? 16.700 1.907 -0.481 1.00 87.62 91 GLN A CA 1
ATOM 755 C C . GLN A 1 91 ? 16.872 0.462 -0.003 1.00 87.62 91 GLN A C 1
ATOM 757 O O . GLN A 1 91 ? 17.839 0.172 0.695 1.00 87.62 91 GLN A O 1
ATOM 762 N N . SER A 1 92 ? 16.004 -0.452 -0.440 1.00 81.44 92 SER A N 1
ATOM 763 C CA . SER A 1 92 ? 16.045 -1.871 -0.068 1.00 81.44 92 SER A CA 1
ATOM 764 C C . SER A 1 92 ? 17.271 -2.604 -0.629 1.00 81.44 92 SER A C 1
ATOM 766 O O . SER A 1 92 ? 17.837 -3.460 0.045 1.00 81.44 92 SER A O 1
ATOM 768 N N . GLN A 1 93 ? 17.738 -2.238 -1.829 1.00 73.12 93 GLN A N 1
ATOM 769 C CA . GLN A 1 93 ? 18.953 -2.801 -2.437 1.00 73.12 93 GLN A CA 1
ATOM 770 C C . GLN A 1 93 ? 20.250 -2.278 -1.800 1.00 73.12 93 GLN A C 1
ATOM 772 O O . GLN A 1 93 ? 21.291 -2.924 -1.906 1.00 73.12 93 GLN A O 1
ATOM 777 N N . LYS A 1 94 ? 20.203 -1.148 -1.084 1.00 63.78 94 LYS A N 1
ATOM 778 C CA . LYS A 1 94 ? 21.319 -0.636 -0.273 1.00 63.78 94 LYS A CA 1
ATOM 779 C C . LYS A 1 94 ? 21.394 -1.330 1.096 1.00 63.78 94 LYS A C 1
ATOM 781 O O . LYS A 1 94 ? 21.614 -0.658 2.100 1.00 63.78 94 LYS A O 1
ATOM 786 N N . GLY A 1 95 ? 21.201 -2.655 1.139 1.00 50.03 95 GLY A N 1
ATOM 787 C CA . GLY A 1 95 ? 21.320 -3.479 2.352 1.00 50.03 95 GLY A CA 1
ATOM 788 C C . GLY A 1 95 ? 22.562 -3.127 3.191 1.00 50.03 95 GLY A C 1
ATOM 789 O O . GLY A 1 95 ? 23.507 -2.541 2.658 1.00 50.03 95 GLY A O 1
ATOM 790 N N . PRO A 1 96 ? 22.551 -3.436 4.505 1.00 46.16 96 PRO A N 1
ATOM 791 C CA . PRO A 1 96 ? 23.376 -2.768 5.509 1.00 46.16 96 PRO A CA 1
ATOM 792 C C . PRO A 1 96 ? 24.824 -2.660 5.047 1.00 46.16 96 PRO A C 1
ATOM 794 O O . PRO A 1 96 ? 25.423 -3.661 4.647 1.00 46.16 96 PRO A O 1
ATOM 797 N N . VAL A 1 97 ? 25.368 -1.437 5.100 1.00 46.59 97 VAL A N 1
ATOM 798 C CA . VAL A 1 97 ? 26.797 -1.173 4.908 1.00 46.59 97 VAL A CA 1
ATOM 799 C C . VAL A 1 97 ? 27.551 -2.246 5.681 1.00 46.59 97 VAL A C 1
ATOM 801 O O . VAL A 1 97 ? 27.400 -2.350 6.900 1.00 46.59 97 VAL A O 1
ATOM 804 N N . LYS A 1 98 ? 28.297 -3.094 4.965 1.00 43.25 98 LYS A N 1
ATOM 805 C CA . LYS A 1 98 ? 29.193 -4.065 5.586 1.00 43.25 98 LYS A CA 1
ATOM 806 C C . LYS A 1 98 ? 30.073 -3.268 6.544 1.00 43.25 98 LYS A C 1
ATOM 808 O O . LYS A 1 98 ? 30.854 -2.436 6.093 1.00 43.25 98 LYS A O 1
ATOM 813 N N . PHE A 1 99 ? 29.918 -3.483 7.850 1.00 47.44 99 PHE A N 1
ATOM 814 C CA . PHE A 1 99 ? 30.931 -3.056 8.801 1.00 47.44 99 PHE A CA 1
ATOM 815 C C . PHE A 1 99 ? 32.188 -3.826 8.426 1.00 47.44 99 PHE A C 1
ATOM 817 O O . PHE A 1 99 ? 32.276 -5.037 8.634 1.00 47.44 99 PHE A O 1
ATOM 824 N N . ASP A 1 100 ? 33.110 -3.122 7.781 1.00 46.88 100 ASP A N 1
ATOM 825 C CA . ASP A 1 100 ? 34.440 -3.615 7.499 1.00 46.88 100 ASP A CA 1
ATOM 826 C C . ASP A 1 100 ? 35.074 -3.932 8.857 1.00 46.88 100 ASP A C 1
ATOM 828 O O . ASP A 1 100 ? 35.427 -3.040 9.632 1.00 46.88 100 ASP A O 1
ATOM 832 N N . LYS A 1 101 ? 35.139 -5.222 9.199 1.00 48.16 101 LYS A N 1
ATOM 833 C CA . LYS A 1 101 ? 35.976 -5.714 10.290 1.00 48.16 101 LYS A CA 1
ATOM 834 C C . LYS A 1 101 ? 37.426 -5.504 9.853 1.00 48.16 101 LYS A C 1
ATOM 836 O O . LYS A 1 101 ? 38.088 -6.439 9.417 1.00 48.16 101 LYS A O 1
ATOM 841 N N . LYS A 1 102 ? 37.939 -4.285 10.008 1.00 44.41 102 LYS A N 1
ATOM 842 C CA . LYS A 1 102 ? 39.378 -4.084 10.165 1.00 44.41 102 LYS A CA 1
ATOM 843 C C . LYS A 1 102 ? 39.725 -4.361 11.619 1.00 44.41 102 LYS A C 1
ATOM 845 O O . LYS A 1 102 ? 39.731 -3.470 12.459 1.00 44.41 102 LYS A O 1
ATOM 850 N N . VAL A 1 103 ? 39.936 -5.643 11.899 1.00 51.19 103 VAL A N 1
ATOM 851 C CA . VAL A 1 103 ? 40.802 -6.073 12.994 1.00 51.19 103 VAL A CA 1
ATOM 852 C C . VAL A 1 103 ? 42.149 -6.334 12.332 1.00 51.19 103 VAL A C 1
ATOM 854 O O . VAL A 1 103 ? 42.265 -7.254 11.524 1.00 51.19 103 VAL A O 1
ATOM 857 N N . GLY A 1 104 ? 43.108 -5.458 12.600 1.00 44.03 104 GLY A N 1
ATOM 858 C CA . GLY A 1 104 ? 44.477 -5.498 12.101 1.00 44.03 104 GLY A CA 1
ATOM 859 C C . GLY A 1 104 ? 45.279 -4.426 12.802 1.00 44.03 104 GLY A C 1
ATOM 860 O O . GLY A 1 104 ? 44.848 -3.256 12.696 1.00 44.03 104 GLY A O 1
#

Mean predicted aligned error: 7.12 Å

Nearest PDB structures (foldseek):
  1fxk-assembly1_B  TM=1.842E-01  e=1.332E+00  Methanothermobacter thermautotrophicus
  6nr8-assembly1_1  TM=2.239E-01  e=4.177E+00  Homo sapiens

Radius of gyration: 16.88 Å; Cα contacts (8 Å, |Δi|>4): 59; chains: 1; bounding box: 71×29×29 Å

Foldseek 3Di:
DQDDDDPVLVVVLLVLLVVLCVVLVHLCSSPVDDWDWDDDPNDIDTPDDPSCVVSQVVVCVVPNNVNSVVVSVVSCVQSNPPVNNVVVVVVVVCPDDPPPPPPD

Organism: NCBI:txid2592383

Sequence (104 aa):
MALEITPQDRAYIWRVVDHAVEKAGSHAKLFANRLEFFEESGRIKFHWPVWMHAIKGYLNYQYGEKKTDAMLLSILREIMAEPNYTAYLKQSQKGPVKFDKKVG